Protein AF-A0A7Y6PIV8-F1 (afdb_monomer_lite)

Structure (mmCIF, N/CA/C/O backbone):
data_AF-A0A7Y6PIV8-F1
#
_entry.id   AF-A0A7Y6PIV8-F1
#
loop_
_atom_site.group_PDB
_atom_site.id
_atom_site.type_symbol
_atom_site.label_atom_id
_atom_site.label_alt_id
_atom_site.label_comp_id
_atom_site.label_asym_id
_atom_site.label_entity_id
_atom_site.label_seq_id
_atom_site.pdbx_PDB_ins_code
_atom_site.Cartn_x
_atom_site.Cartn_y
_atom_site.Cartn_z
_atom_site.occupancy
_atom_site.B_iso_or_equiv
_atom_site.auth_seq_id
_atom_site.auth_comp_id
_atom_site.auth_asym_id
_atom_site.auth_atom_id
_atom_site.pdbx_PDB_model_num
ATOM 1 N N . ASN A 1 1 ? 2.074 -17.917 7.124 1.00 54.44 1 ASN A N 1
ATOM 2 C CA . ASN A 1 1 ? 0.955 -17.341 6.349 1.00 54.44 1 ASN A CA 1
ATOM 3 C C . ASN A 1 1 ? -0.293 -18.160 6.636 1.00 54.44 1 ASN A C 1
ATOM 5 O O . ASN A 1 1 ? -0.332 -19.302 6.206 1.00 54.44 1 ASN A O 1
ATOM 9 N N . ASN A 1 2 ? -1.249 -17.653 7.423 1.00 76.12 2 ASN A N 1
ATOM 10 C CA . ASN A 1 2 ? -2.481 -18.385 7.752 1.00 76.12 2 ASN A CA 1
ATOM 11 C C . ASN A 1 2 ? -3.694 -17.626 7.196 1.00 76.12 2 ASN A C 1
ATOM 13 O O . ASN A 1 2 ? -4.204 -16.705 7.829 1.00 76.12 2 ASN A O 1
ATOM 17 N N . GLU A 1 3 ? -4.128 -17.993 5.991 1.00 75.00 3 GLU A N 1
ATOM 18 C CA . GLU A 1 3 ? -5.210 -17.320 5.257 1.00 75.00 3 GLU A CA 1
ATOM 19 C C . GLU A 1 3 ? -6.526 -17.260 6.051 1.00 75.00 3 GLU A C 1
ATOM 21 O O . GLU A 1 3 ? -7.243 -16.263 5.986 1.00 75.00 3 GLU A O 1
ATOM 26 N N . ARG A 1 4 ? -6.825 -18.287 6.861 1.00 78.25 4 ARG A N 1
ATOM 27 C CA . ARG A 1 4 ? -8.034 -18.316 7.702 1.00 78.25 4 ARG A CA 1
ATOM 28 C C . ARG A 1 4 ? -8.061 -17.183 8.724 1.00 78.25 4 ARG A C 1
ATOM 30 O O . ARG A 1 4 ? -9.108 -16.578 8.930 1.00 78.25 4 ARG A O 1
ATOM 37 N N . GLU A 1 5 ? -6.917 -16.886 9.331 1.00 80.06 5 GLU A N 1
ATOM 38 C CA . GLU A 1 5 ? -6.817 -15.824 10.332 1.00 80.06 5 GLU A CA 1
ATOM 39 C C . GLU A 1 5 ? -6.951 -14.444 9.684 1.00 80.06 5 GLU A C 1
ATOM 41 O O . GLU A 1 5 ? -7.682 -13.594 10.183 1.00 80.06 5 GLU A O 1
ATOM 46 N N . VAL A 1 6 ? -6.339 -14.249 8.511 1.00 76.19 6 VAL A N 1
ATOM 47 C CA . VAL A 1 6 ? -6.480 -13.009 7.730 1.00 76.19 6 VAL A CA 1
ATOM 48 C C . VAL A 1 6 ? -7.941 -12.764 7.355 1.00 76.19 6 VAL A C 1
ATOM 50 O O . VAL A 1 6 ? -8.452 -11.666 7.561 1.00 76.19 6 VAL A O 1
ATOM 53 N N . ARG A 1 7 ? -8.645 -13.791 6.864 1.00 78.81 7 ARG A N 1
ATOM 54 C CA . ARG A 1 7 ? -10.066 -13.676 6.504 1.00 78.81 7 ARG A CA 1
ATOM 55 C C . ARG A 1 7 ? -10.946 -13.379 7.714 1.00 78.81 7 ARG A C 1
ATOM 57 O O . ARG A 1 7 ? -11.866 -12.578 7.595 1.00 78.81 7 ARG A O 1
ATOM 64 N N . ARG A 1 8 ? -10.640 -13.953 8.883 1.00 80.56 8 ARG A N 1
ATOM 65 C CA . ARG A 1 8 ? -11.348 -13.653 10.136 1.00 80.56 8 ARG A CA 1
ATOM 66 C C . ARG A 1 8 ? -11.129 -12.207 10.585 1.00 80.56 8 ARG A C 1
ATOM 68 O O . ARG A 1 8 ? -12.096 -11.522 10.901 1.00 80.56 8 ARG A O 1
ATOM 75 N N . LEU A 1 9 ? -9.878 -11.744 10.610 1.00 79.25 9 LEU A N 1
ATOM 76 C CA . LEU A 1 9 ? -9.522 -10.395 11.066 1.00 79.25 9 LEU A CA 1
ATOM 77 C C . LEU A 1 9 ? -10.092 -9.301 10.159 1.00 79.25 9 LEU A C 1
ATOM 79 O O . LEU A 1 9 ? -10.519 -8.259 10.652 1.00 79.25 9 LEU A O 1
ATOM 83 N N . LEU A 1 10 ? -10.116 -9.555 8.850 1.00 80.19 10 LEU A N 1
ATOM 84 C CA . LEU A 1 10 ? -10.611 -8.624 7.836 1.00 80.19 10 LEU A CA 1
ATOM 85 C C . LEU A 1 10 ? -12.093 -8.825 7.489 1.00 80.19 10 LEU A C 1
ATOM 87 O O . LEU A 1 10 ? -12.607 -8.109 6.634 1.00 80.19 10 LEU A O 1
ATOM 91 N N . GLN A 1 11 ? -12.767 -9.782 8.138 1.00 81.81 11 GLN A N 1
ATOM 92 C CA . GLN A 1 11 ? -14.177 -10.120 7.901 1.00 81.81 11 GLN A CA 1
ATOM 93 C C . GLN A 1 11 ? -14.470 -10.373 6.410 1.00 81.81 11 GLN A C 1
ATOM 95 O O . GLN A 1 11 ? -15.399 -9.812 5.835 1.00 81.81 11 GLN A O 1
ATOM 100 N N . LEU A 1 12 ? -13.626 -11.183 5.763 1.00 79.56 12 LEU A N 1
ATOM 101 C CA . LEU A 1 12 ? -13.713 -11.463 4.329 1.00 79.56 12 LEU A CA 1
ATOM 102 C C . LEU A 1 12 ? -14.461 -12.767 4.048 1.00 79.56 12 LEU A C 1
ATOM 104 O O . LEU A 1 12 ? -13.967 -13.858 4.351 1.00 79.56 12 LEU A O 1
ATOM 108 N N . ASP A 1 13 ? -15.582 -12.660 3.338 1.00 82.19 13 ASP A N 1
ATOM 109 C CA . ASP A 1 13 ? -16.367 -13.819 2.890 1.00 82.19 13 ASP A CA 1
ATOM 110 C C . ASP A 1 13 ? -15.710 -14.559 1.712 1.00 82.19 13 ASP A C 1
ATOM 112 O O . ASP A 1 13 ? -15.941 -15.748 1.495 1.00 82.19 13 ASP A O 1
ATOM 116 N N . LYS A 1 14 ? -14.803 -13.894 0.986 1.00 80.69 14 LYS A N 1
ATOM 117 C CA . LYS A 1 14 ? -14.070 -14.417 -0.181 1.00 80.69 14 LYS A CA 1
ATOM 118 C C . LYS A 1 14 ? -12.544 -14.414 0.041 1.00 80.69 14 LYS A C 1
ATOM 120 O O . LYS A 1 14 ? -12.080 -13.814 1.014 1.00 80.69 14 LYS A O 1
ATOM 125 N N . PRO A 1 15 ? -11.747 -15.126 -0.780 1.00 78.94 15 PRO A N 1
ATOM 126 C CA . PRO A 1 15 ? -10.291 -15.126 -0.644 1.00 78.94 15 PRO A CA 1
ATOM 127 C C . PRO A 1 15 ? -9.706 -13.716 -0.765 1.00 78.94 15 PRO A C 1
ATOM 129 O O . PRO A 1 15 ? -10.172 -12.914 -1.574 1.00 78.94 15 PRO A O 1
ATOM 132 N N . PHE A 1 16 ? -8.660 -13.421 0.008 1.00 73.31 16 PHE A N 1
ATOM 133 C CA . PHE A 1 16 ? -8.076 -12.076 0.088 1.00 73.31 16 PHE A CA 1
ATOM 134 C C . PHE A 1 16 ? -7.606 -11.534 -1.272 1.00 73.31 16 PHE A C 1
ATOM 136 O O . PHE A 1 16 ? -7.794 -10.365 -1.566 1.00 73.31 16 PHE A O 1
ATOM 143 N N . TYR A 1 17 ? -7.074 -12.388 -2.147 1.00 73.38 17 TYR A N 1
ATOM 144 C CA . TYR A 1 17 ? -6.621 -11.993 -3.488 1.00 73.38 17 TYR A CA 1
ATOM 145 C C . TYR A 1 17 ? -7.763 -11.632 -4.462 1.00 73.38 17 TYR A C 1
ATOM 147 O O . TYR A 1 17 ? -7.499 -11.322 -5.616 1.00 73.38 17 TYR A O 1
ATOM 155 N N . THR A 1 18 ? -9.026 -11.704 -4.026 1.00 76.44 18 THR A N 1
ATOM 156 C CA . THR A 1 18 ? -10.214 -11.355 -4.829 1.00 76.44 18 THR A CA 1
ATOM 157 C C . THR A 1 18 ? -10.961 -10.135 -4.290 1.00 76.44 18 THR A C 1
ATOM 159 O O . THR A 1 18 ? -12.064 -9.834 -4.758 1.00 76.44 18 THR A O 1
ATOM 162 N N . VAL A 1 19 ? -10.438 -9.486 -3.244 1.00 79.06 19 VAL A N 1
ATOM 163 C CA . VAL A 1 19 ? -11.075 -8.327 -2.610 1.00 79.06 19 VAL A CA 1
ATOM 164 C C . VAL A 1 19 ? -10.442 -7.036 -3.116 1.00 79.06 19 VAL A C 1
ATOM 166 O O . VAL A 1 19 ? -9.232 -6.872 -3.048 1.00 79.06 19 VAL A O 1
ATOM 169 N N . ASP A 1 20 ? -11.272 -6.098 -3.564 1.00 79.75 20 ASP A N 1
ATOM 170 C CA . ASP A 1 20 ? -10.800 -4.767 -3.981 1.00 79.75 20 ASP A CA 1
ATOM 171 C C . ASP A 1 20 ? -10.661 -3.818 -2.780 1.00 79.75 20 ASP A C 1
ATOM 173 O O . ASP A 1 20 ? -10.058 -2.755 -2.864 1.00 79.75 20 ASP A O 1
ATOM 177 N N . LYS A 1 21 ? -11.271 -4.175 -1.641 1.00 82.88 21 LYS A N 1
ATOM 178 C CA . LYS A 1 21 ? -11.290 -3.365 -0.419 1.00 82.88 21 LYS A CA 1
ATOM 179 C C . LYS A 1 21 ? -11.154 -4.244 0.813 1.00 82.88 21 LYS A C 1
ATOM 181 O O . LYS A 1 21 ? -11.776 -5.303 0.908 1.00 82.88 21 LYS A O 1
ATOM 186 N N . ILE A 1 22 ? -10.395 -3.755 1.786 1.00 85.00 22 ILE A N 1
ATOM 187 C CA . ILE A 1 22 ? -10.257 -4.359 3.112 1.00 85.00 22 ILE A CA 1
ATOM 188 C C . ILE A 1 22 ? -10.767 -3.386 4.169 1.00 85.00 22 ILE A C 1
ATOM 190 O O . ILE A 1 22 ? -10.589 -2.176 4.049 1.00 85.00 22 ILE A O 1
ATOM 194 N N . ARG A 1 23 ? -11.404 -3.909 5.217 1.00 84.12 23 ARG A N 1
ATOM 195 C CA . ARG A 1 23 ? -11.798 -3.119 6.386 1.00 84.12 23 ARG A CA 1
ATOM 196 C C . ARG A 1 23 ? -10.926 -3.516 7.561 1.00 84.12 23 ARG A C 1
ATOM 198 O O . ARG A 1 23 ? -10.926 -4.673 7.973 1.00 84.12 23 ARG A O 1
ATOM 205 N N . LEU A 1 24 ? -10.188 -2.549 8.093 1.00 81.94 24 LEU A N 1
ATOM 206 C CA . LEU A 1 24 ? -9.370 -2.740 9.281 1.00 81.94 24 LEU A CA 1
ATOM 207 C C . LEU A 1 24 ? -10.176 -2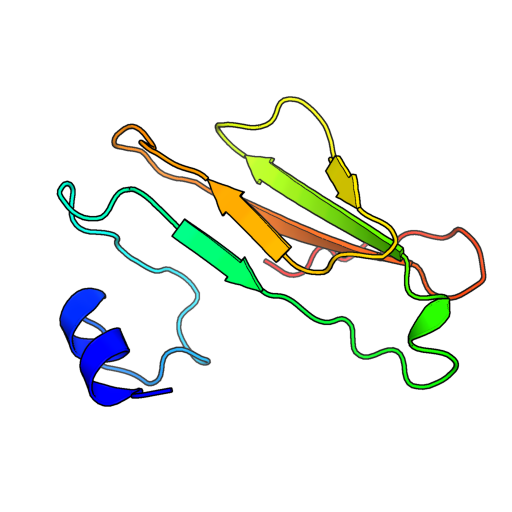.335 10.524 1.00 81.94 24 LEU A C 1
ATOM 209 O O . LEU A 1 24 ? -10.701 -1.221 10.572 1.00 81.94 24 LEU A O 1
ATOM 213 N N . PRO A 1 25 ? -10.302 -3.211 11.538 1.00 81.50 25 PRO A N 1
ATOM 214 C CA . PRO A 1 25 ? -10.872 -2.829 12.823 1.00 81.50 25 PRO A CA 1
ATOM 215 C C . PRO A 1 25 ? -10.077 -1.684 13.458 1.00 81.50 25 PRO A C 1
ATOM 217 O O . PRO A 1 25 ? -8.854 -1.660 13.364 1.00 81.50 25 PRO A O 1
ATOM 220 N N . TYR A 1 26 ? -10.744 -0.799 14.205 1.00 76.56 26 TYR A N 1
ATOM 221 C CA . TYR A 1 26 ? -10.095 0.345 14.870 1.00 76.56 26 TYR A CA 1
ATOM 222 C C . TYR A 1 26 ? -8.890 -0.045 15.747 1.00 76.56 26 TYR A C 1
ATOM 224 O O . TYR A 1 26 ? -7.890 0.662 15.794 1.00 76.56 26 TYR A O 1
ATOM 232 N N . LYS A 1 27 ? -8.962 -1.201 16.420 1.00 80.88 27 LYS A N 1
ATOM 233 C CA . LYS A 1 27 ? -7.873 -1.725 17.264 1.00 80.88 27 LYS A CA 1
ATOM 234 C C . LYS A 1 27 ? -6.655 -2.215 16.464 1.00 80.88 27 LYS A C 1
ATOM 236 O O . LYS A 1 27 ? -5.602 -2.438 17.050 1.00 80.88 27 LYS A O 1
ATOM 241 N N . ASN A 1 28 ? -6.798 -2.378 15.149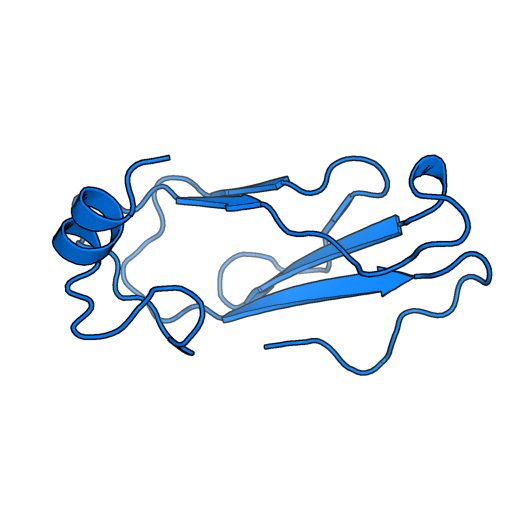 1.00 79.06 28 ASN A N 1
ATOM 242 C CA . ASN A 1 28 ? -5.805 -2.934 14.236 1.00 79.06 28 ASN A CA 1
ATOM 243 C C . ASN A 1 28 ? -5.484 -1.907 13.135 1.00 79.06 28 ASN A C 1
ATOM 245 O O . ASN A 1 28 ? -5.647 -2.179 11.949 1.00 79.06 28 ASN A O 1
ATOM 249 N N . ASN A 1 29 ? -5.043 -0.713 13.536 1.00 84.25 29 ASN A N 1
ATOM 250 C CA . ASN A 1 29 ? -4.757 0.417 12.644 1.00 84.25 29 ASN A CA 1
ATOM 251 C C . ASN A 1 29 ? -3.272 0.554 12.252 1.00 84.25 29 ASN A C 1
ATOM 253 O O . ASN A 1 29 ? -2.843 1.600 11.765 1.00 84.25 29 ASN A O 1
ATOM 257 N N . SER A 1 30 ? -2.483 -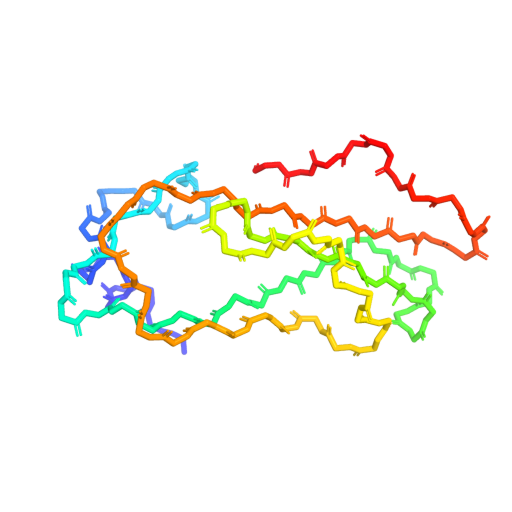0.495 12.483 1.00 89.00 30 SER A N 1
ATOM 258 C CA . SER A 1 30 ? -1.128 -0.628 11.949 1.00 89.00 30 SER A CA 1
ATOM 259 C C . SER A 1 30 ? -1.114 -1.701 10.866 1.00 89.00 30 SER A C 1
ATOM 261 O O . SER A 1 30 ? -1.605 -2.810 11.079 1.00 89.00 30 SER A O 1
ATOM 263 N N . LEU A 1 31 ? -0.562 -1.362 9.706 1.00 87.81 31 LEU A N 1
ATOM 264 C CA . LEU A 1 31 ? -0.604 -2.160 8.487 1.00 87.81 31 LEU A CA 1
ATOM 265 C C . LEU A 1 31 ? 0.772 -2.166 7.825 1.00 87.81 31 LEU A C 1
ATOM 267 O O . LEU A 1 31 ? 1.379 -1.119 7.614 1.00 87.81 31 LEU A O 1
ATOM 271 N N . THR A 1 32 ? 1.213 -3.352 7.414 1.00 90.25 32 THR A N 1
ATOM 272 C CA . THR A 1 32 ? 2.341 -3.516 6.499 1.00 90.25 32 THR A CA 1
ATOM 273 C C . THR A 1 32 ? 1.857 -4.161 5.209 1.00 90.25 32 THR A C 1
ATOM 275 O O . THR A 1 32 ? 1.340 -5.279 5.227 1.00 90.25 32 THR A O 1
ATOM 278 N N . ILE A 1 33 ? 2.067 -3.473 4.090 1.00 88.19 33 ILE A N 1
ATOM 279 C CA . ILE A 1 33 ? 1.767 -3.949 2.743 1.00 88.19 33 ILE A CA 1
ATOM 280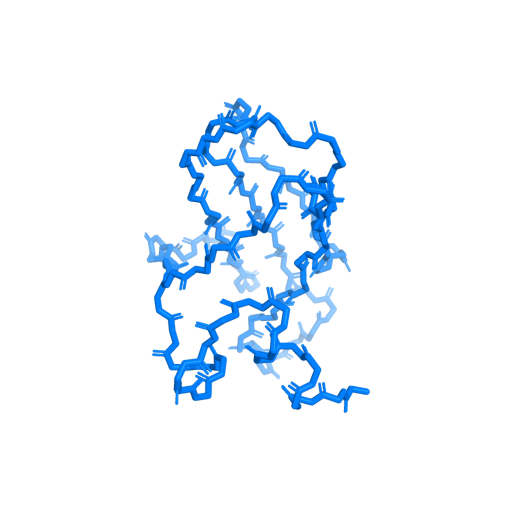 C C . ILE A 1 33 ? 3.080 -4.383 2.100 1.00 88.19 33 ILE A C 1
ATOM 282 O O . ILE A 1 33 ? 4.028 -3.605 2.022 1.00 88.19 33 ILE A O 1
ATOM 286 N N . ARG A 1 34 ? 3.131 -5.630 1.631 1.00 87.69 34 ARG A N 1
ATOM 287 C CA . ARG A 1 34 ? 4.200 -6.132 0.764 1.00 87.69 34 ARG A CA 1
ATOM 288 C C . ARG A 1 34 ? 3.644 -6.322 -0.635 1.00 87.69 34 ARG A C 1
ATOM 290 O O . ARG A 1 34 ? 2.624 -6.984 -0.794 1.00 87.69 34 ARG A O 1
ATOM 297 N N . PHE A 1 35 ? 4.322 -5.764 -1.624 1.00 82.44 35 PHE A N 1
ATOM 298 C CA . PHE A 1 35 ? 3.918 -5.806 -3.028 1.00 82.44 35 PHE A CA 1
ATOM 299 C C . PHE A 1 35 ? 5.051 -6.369 -3.888 1.00 82.44 35 PHE A C 1
ATOM 301 O O . PHE A 1 35 ? 6.187 -6.482 -3.446 1.00 82.44 35 PHE A O 1
ATOM 308 N N . ALA A 1 36 ? 4.762 -6.777 -5.115 1.00 76.38 36 ALA A N 1
ATOM 309 C CA . ALA A 1 36 ? 5.777 -7.210 -6.069 1.00 76.38 36 ALA A CA 1
ATOM 310 C C . ALA A 1 36 ? 5.311 -6.839 -7.474 1.00 76.38 36 ALA A C 1
ATOM 312 O O . ALA A 1 36 ? 4.120 -6.911 -7.768 1.00 76.38 36 ALA A O 1
ATOM 313 N N . THR A 1 37 ? 6.243 -6.435 -8.334 1.00 68.06 37 THR A N 1
ATOM 314 C CA . THR A 1 37 ? 5.951 -6.213 -9.753 1.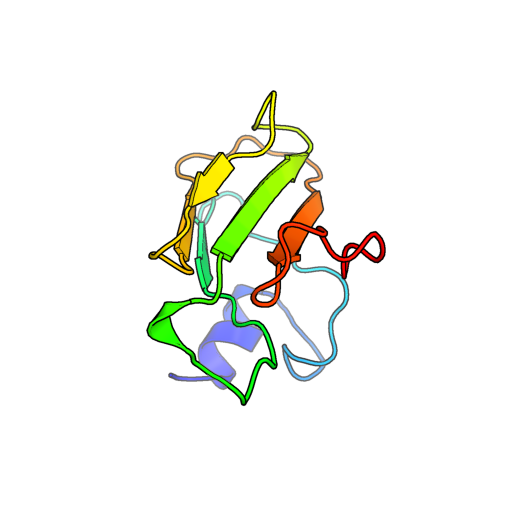00 68.06 37 THR A CA 1
ATOM 315 C C . THR A 1 37 ? 6.336 -7.469 -10.522 1.00 68.06 37 THR A C 1
ATOM 317 O O . THR A 1 37 ? 7.340 -8.115 -10.217 1.00 68.06 37 THR A O 1
ATOM 320 N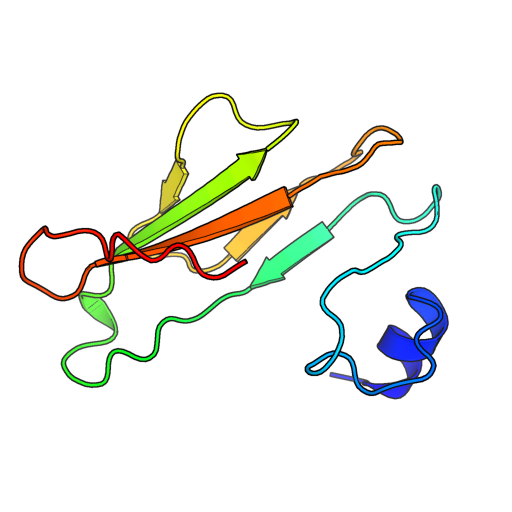 N . LEU A 1 38 ? 5.521 -7.843 -11.508 1.00 62.41 38 LEU A N 1
ATOM 321 C CA . LEU A 1 38 ? 5.807 -8.948 -12.423 1.00 62.41 38 LEU A CA 1
ATOM 322 C C . LEU A 1 38 ? 6.856 -8.487 -13.446 1.00 62.41 38 LEU A C 1
ATOM 324 O O . LEU A 1 38 ? 6.528 -8.204 -14.591 1.00 62.41 38 LEU A O 1
ATOM 328 N N . SER A 1 39 ? 8.110 -8.347 -13.027 1.00 57.41 39 SER A N 1
ATOM 329 C CA . SER A 1 39 ? 9.224 -8.040 -13.927 1.00 57.41 39 SER A CA 1
ATOM 330 C C . SER A 1 39 ? 10.240 -9.172 -13.833 1.00 57.41 39 SER A C 1
ATOM 332 O O . SER A 1 39 ? 10.902 -9.355 -12.811 1.00 57.41 39 SER A O 1
ATOM 334 N N . TYR A 1 40 ? 10.266 -9.981 -14.894 1.00 52.22 40 TYR A N 1
ATOM 335 C CA . TYR A 1 40 ? 11.052 -11.211 -15.009 1.00 52.22 40 TYR A CA 1
ATOM 336 C C . TYR A 1 40 ? 12.497 -10.973 -15.467 1.00 52.22 40 TYR A C 1
ATOM 338 O O . TYR A 1 40 ? 13.304 -11.893 -15.376 1.00 52.22 40 TYR A O 1
ATOM 346 N N . GLU A 1 41 ? 12.830 -9.779 -15.967 1.00 54.72 41 GLU A N 1
ATOM 347 C CA . GLU A 1 41 ? 14.126 -9.542 -16.616 1.00 54.72 41 GLU A CA 1
ATOM 348 C C . GLU A 1 41 ? 15.269 -9.306 -15.625 1.00 54.72 41 GLU A C 1
ATOM 350 O O . GLU A 1 41 ? 16.361 -9.827 -15.832 1.00 54.72 41 GLU A O 1
ATOM 355 N N . ASP A 1 42 ? 15.032 -8.568 -14.535 1.00 62.38 42 ASP A N 1
ATOM 356 C CA . ASP A 1 42 ? 16.010 -8.410 -13.454 1.00 62.38 42 ASP A CA 1
ATOM 357 C C . ASP A 1 42 ? 15.337 -7.906 -12.158 1.00 62.38 42 ASP A C 1
ATOM 359 O O . ASP A 1 42 ? 15.080 -6.704 -12.009 1.00 62.38 42 ASP A O 1
ATOM 363 N N . PRO A 1 43 ? 15.063 -8.792 -11.181 1.00 62.84 43 PRO A N 1
ATOM 364 C CA . PRO A 1 43 ? 14.460 -8.418 -9.904 1.00 62.84 43 PRO A CA 1
ATOM 365 C C . PRO A 1 43 ? 15.238 -7.348 -9.126 1.00 62.84 43 PRO A C 1
ATOM 367 O O . PRO A 1 43 ? 14.628 -6.605 -8.357 1.00 62.84 43 PRO A O 1
ATOM 370 N N . LEU A 1 44 ? 16.561 -7.249 -9.324 1.00 62.56 44 LEU A N 1
ATOM 371 C CA . LEU A 1 44 ? 17.430 -6.280 -8.644 1.00 62.56 44 LEU A CA 1
ATOM 372 C C . LEU A 1 44 ? 17.341 -4.876 -9.251 1.00 62.56 44 LEU A C 1
ATOM 374 O O . LEU A 1 44 ? 17.799 -3.911 -8.639 1.00 62.56 44 LEU A O 1
ATOM 378 N N . ARG A 1 45 ? 16.750 -4.745 -10.442 1.00 65.00 45 ARG A N 1
ATOM 379 C CA . ARG A 1 45 ? 16.560 -3.464 -11.136 1.00 65.00 45 ARG A CA 1
ATOM 380 C C . ARG A 1 45 ? 15.134 -2.935 -11.064 1.00 65.00 45 ARG A C 1
ATOM 382 O O . ARG A 1 45 ? 14.890 -1.807 -11.494 1.00 65.00 45 ARG A O 1
ATOM 389 N N . ASN A 1 46 ? 14.211 -3.703 -10.491 1.00 68.81 46 ASN A N 1
ATOM 390 C CA . ASN A 1 46 ? 12.839 -3.261 -10.279 1.00 68.81 46 ASN A CA 1
ATOM 391 C C . ASN A 1 46 ? 12.826 -2.095 -9.300 1.00 68.81 46 ASN A C 1
ATOM 393 O O . ASN A 1 46 ? 13.148 -2.273 -8.131 1.00 68.81 46 ASN A O 1
ATOM 397 N N . ARG A 1 47 ? 12.418 -0.911 -9.760 1.00 75.69 47 ARG A N 1
ATOM 398 C CA . ARG A 1 47 ? 12.181 0.224 -8.867 1.00 75.69 47 ARG A CA 1
ATOM 399 C C . ARG A 1 47 ? 10.713 0.279 -8.511 1.00 75.69 47 ARG A C 1
ATOM 401 O O . ARG A 1 47 ? 9.860 0.181 -9.392 1.00 75.69 47 ARG A O 1
ATOM 408 N N . TYR A 1 48 ? 10.435 0.500 -7.234 1.00 81.56 48 TYR A N 1
ATOM 409 C CA . TYR A 1 48 ? 9.084 0.702 -6.744 1.00 81.56 48 TYR A CA 1
ATOM 410 C C . TYR A 1 48 ? 8.888 2.138 -6.288 1.00 81.56 48 TYR A C 1
ATOM 412 O O . TYR A 1 48 ? 9.782 2.764 -5.714 1.00 81.56 48 TYR A O 1
ATOM 420 N N . ALA A 1 49 ? 7.681 2.638 -6.504 1.00 86.50 49 ALA A N 1
ATOM 421 C CA . ALA A 1 49 ? 7.160 3.750 -5.742 1.00 86.50 49 ALA A CA 1
ATOM 422 C C . ALA A 1 49 ? 5.745 3.429 -5.285 1.00 86.50 49 ALA A C 1
ATOM 424 O O . ALA A 1 49 ? 5.002 2.729 -5.977 1.00 86.50 49 ALA A O 1
ATOM 425 N N . TYR A 1 50 ? 5.383 3.950 -4.124 1.00 89.69 50 TYR A N 1
ATOM 426 C CA . TYR A 1 50 ? 4.045 3.801 -3.576 1.00 89.69 50 TYR A CA 1
ATOM 427 C C . TYR A 1 50 ? 3.561 5.107 -2.954 1.00 89.69 50 TYR A C 1
ATOM 429 O O . TYR A 1 50 ? 4.357 6.001 -2.660 1.00 89.69 50 TYR A O 1
ATOM 437 N N . ILE A 1 51 ? 2.251 5.207 -2.773 1.00 92.81 51 ILE A N 1
ATOM 438 C CA . ILE A 1 51 ? 1.604 6.288 -2.038 1.00 92.81 51 ILE A CA 1
ATOM 439 C C . ILE A 1 51 ? 0.363 5.737 -1.328 1.00 92.81 51 ILE A C 1
ATOM 441 O O . ILE A 1 51 ? -0.347 4.889 -1.871 1.00 92.81 51 ILE A O 1
ATOM 445 N N . LEU A 1 52 ? 0.101 6.206 -0.112 1.00 94.06 52 LEU A N 1
ATOM 446 C CA . LEU A 1 52 ? -1.174 6.015 0.568 1.00 94.06 52 LEU A CA 1
ATOM 447 C C . LEU A 1 52 ? -1.935 7.340 0.559 1.00 94.06 52 LEU A C 1
ATOM 449 O O . LEU A 1 52 ? -1.676 8.229 1.376 1.00 94.06 52 LEU A O 1
ATOM 453 N N . ASN A 1 53 ? -2.880 7.470 -0.371 1.00 94.81 53 ASN A N 1
ATOM 454 C CA . ASN A 1 53 ? -3.746 8.640 -0.461 1.00 94.81 53 ASN A CA 1
ATOM 455 C C . ASN A 1 53 ? -4.501 8.816 0.864 1.00 94.81 53 ASN A C 1
ATOM 457 O O . ASN A 1 53 ? -5.117 7.876 1.366 1.00 94.81 53 ASN A O 1
ATOM 461 N N . GLY A 1 54 ? -4.425 10.023 1.431 1.00 92.00 54 GLY A N 1
ATOM 462 C CA . GLY A 1 54 ? -4.940 10.344 2.767 1.00 92.00 54 GLY A CA 1
ATOM 463 C C . GLY A 1 54 ? -3.881 10.336 3.880 1.00 92.00 54 GLY A C 1
ATOM 464 O O . GLY A 1 54 ? -4.191 10.741 4.999 1.00 92.00 54 GLY A O 1
ATOM 465 N N . VAL A 1 55 ? -2.641 9.924 3.589 1.00 93.94 55 VAL A N 1
ATOM 466 C CA . VAL A 1 55 ? -1.506 9.949 4.534 1.00 93.94 55 VAL A CA 1
ATOM 467 C C . VAL A 1 55 ? -0.283 10.605 3.906 1.00 93.94 55 VAL A C 1
ATOM 469 O O . VAL A 1 55 ? 0.248 11.579 4.441 1.00 93.94 55 VAL A O 1
ATOM 472 N N . ASP A 1 56 ? 0.149 10.085 2.762 1.00 94.25 56 ASP A N 1
ATOM 473 C CA . ASP A 1 56 ? 1.352 10.542 2.083 1.00 94.25 56 ASP A CA 1
ATOM 474 C C . ASP A 1 56 ? 1.049 11.766 1.211 1.00 94.25 56 ASP A C 1
ATOM 476 O O . ASP A 1 56 ? -0.004 11.864 0.580 1.00 94.25 56 ASP A O 1
ATOM 480 N N . LYS A 1 57 ? 1.987 12.718 1.169 1.00 94.00 57 LYS A N 1
ATOM 481 C CA . LYS A 1 57 ? 1.868 13.933 0.341 1.00 94.00 57 LYS A CA 1
ATOM 482 C C . LYS A 1 57 ? 2.443 13.760 -1.062 1.00 94.00 57 LYS A C 1
ATOM 484 O O . LYS A 1 57 ? 2.084 14.505 -1.968 1.00 94.00 57 LYS A O 1
ATOM 489 N N . GLU A 1 58 ? 3.358 12.814 -1.224 1.00 93.25 58 GLU A N 1
ATOM 490 C CA . GLU A 1 58 ? 4.093 12.557 -2.457 1.00 93.25 58 GLU A CA 1
ATOM 491 C C . GLU A 1 58 ? 4.436 11.069 -2.576 1.00 93.25 58 GLU A C 1
ATOM 493 O O . GLU A 1 58 ? 4.370 10.322 -1.599 1.00 93.25 58 GLU A O 1
ATOM 498 N N . TRP A 1 59 ? 4.799 10.635 -3.785 1.00 91.62 59 TRP A N 1
ATOM 499 C CA . TRP A 1 59 ? 5.224 9.260 -4.034 1.00 91.62 59 TRP A CA 1
ATOM 500 C C . TRP A 1 59 ? 6.511 8.937 -3.274 1.00 91.62 59 TRP A C 1
ATOM 502 O O . TRP A 1 59 ? 7.548 9.567 -3.489 1.00 91.62 59 TRP A O 1
ATOM 512 N N . ILE A 1 60 ? 6.472 7.885 -2.463 1.00 90.50 60 ILE A N 1
ATOM 513 C CA . ILE A 1 60 ? 7.647 7.356 -1.781 1.00 90.50 60 ILE A CA 1
ATOM 514 C C . ILE A 1 60 ? 8.386 6.447 -2.760 1.00 90.50 60 ILE A C 1
ATOM 516 O O . ILE A 1 60 ? 7.907 5.370 -3.114 1.00 90.50 60 ILE A O 1
ATOM 520 N N . ASN A 1 61 ? 9.562 6.883 -3.209 1.00 84.69 61 ASN A N 1
ATOM 521 C CA . ASN A 1 61 ? 10.421 6.096 -4.090 1.00 84.69 61 ASN A CA 1
ATOM 522 C C . ASN A 1 61 ? 11.246 5.119 -3.248 1.00 84.69 61 ASN A C 1
ATOM 524 O O . ASN A 1 61 ? 12.198 5.517 -2.579 1.00 84.69 61 ASN A O 1
ATOM 528 N N . ASN A 1 62 ? 10.885 3.839 -3.291 1.00 71.25 62 ASN A N 1
ATOM 529 C CA . ASN A 1 62 ? 11.546 2.782 -2.541 1.00 71.25 62 ASN A CA 1
ATOM 530 C C . ASN A 1 62 ? 12.093 1.732 -3.513 1.00 71.25 62 ASN A C 1
ATOM 532 O O . ASN A 1 62 ? 11.495 0.687 -3.757 1.00 71.25 62 ASN A O 1
ATOM 536 N N . SER A 1 63 ? 13.218 2.059 -4.149 1.00 63.03 63 SER A N 1
ATOM 537 C CA . SER A 1 63 ? 13.740 1.314 -5.298 1.00 63.03 63 SER A CA 1
ATOM 538 C C . SER A 1 63 ? 14.162 -0.122 -4.992 1.00 63.03 63 SER A C 1
ATOM 540 O O . SER A 1 63 ? 14.240 -0.904 -5.924 1.00 63.03 63 SER A O 1
ATOM 542 N N . SER A 1 64 ? 14.430 -0.484 -3.736 1.00 66.94 64 SER A N 1
ATOM 543 C CA . SER A 1 64 ? 14.911 -1.825 -3.367 1.00 66.94 64 SER A CA 1
ATOM 544 C C . SER A 1 64 ? 14.060 -2.535 -2.317 1.00 66.94 64 SER A C 1
ATOM 546 O O . SER A 1 64 ? 14.226 -3.738 -2.120 1.00 66.94 64 SER A O 1
ATOM 548 N N . ASN A 1 65 ? 13.144 -1.829 -1.647 1.00 75.31 65 ASN A N 1
ATOM 549 C CA . ASN A 1 65 ? 12.271 -2.418 -0.641 1.00 75.31 65 ASN A CA 1
ATOM 550 C C . ASN A 1 65 ? 10.808 -2.333 -1.090 1.00 75.31 65 ASN A C 1
ATOM 552 O O . ASN A 1 65 ? 10.250 -1.271 -1.347 1.00 75.31 65 ASN A O 1
ATOM 556 N N . ASN A 1 66 ? 10.186 -3.502 -1.165 1.00 83.94 66 ASN A N 1
ATOM 557 C CA . ASN A 1 66 ? 8.831 -3.714 -1.645 1.00 83.94 66 ASN A CA 1
ATOM 558 C C . ASN A 1 66 ? 7.793 -3.738 -0.507 1.00 83.94 66 ASN A C 1
ATOM 560 O O . ASN A 1 66 ? 6.762 -4.411 -0.593 1.00 83.94 66 ASN A O 1
ATOM 564 N N . THR A 1 67 ? 8.113 -3.053 0.591 1.00 88.69 67 THR A N 1
ATOM 565 C CA . THR A 1 67 ? 7.319 -3.011 1.815 1.00 88.69 67 THR A CA 1
ATOM 566 C C . THR A 1 67 ? 6.970 -1.568 2.163 1.00 88.69 67 THR A C 1
ATOM 568 O O . THR A 1 67 ? 7.861 -0.729 2.282 1.00 88.69 67 THR A O 1
ATOM 571 N N . ALA A 1 68 ? 5.686 -1.306 2.396 1.00 90.62 68 ALA A N 1
ATOM 572 C CA . ALA A 1 68 ? 5.177 -0.070 2.980 1.00 90.62 68 ALA A CA 1
ATOM 573 C C . ALA A 1 68 ? 4.582 -0.373 4.360 1.00 90.62 68 ALA A C 1
ATOM 575 O O . ALA A 1 68 ? 3.802 -1.315 4.503 1.00 90.62 68 ALA A O 1
ATOM 576 N N . SER A 1 69 ? 4.946 0.409 5.374 1.00 92.62 69 SER A N 1
ATOM 577 C CA . SER A 1 69 ? 4.469 0.225 6.747 1.00 92.62 69 SER A CA 1
ATOM 578 C C . SER A 1 69 ? 3.876 1.521 7.275 1.00 92.62 69 SER A C 1
ATOM 580 O O . SER A 1 69 ? 4.558 2.541 7.300 1.00 92.62 69 SER A O 1
ATOM 582 N N . TYR A 1 70 ? 2.636 1.447 7.746 1.00 92.31 70 TYR A N 1
ATOM 583 C CA . TYR A 1 70 ? 1.908 2.547 8.364 1.00 92.31 70 TYR A CA 1
ATOM 584 C C . TYR A 1 70 ? 1.462 2.126 9.760 1.00 92.31 70 TYR A C 1
ATOM 586 O O . TYR A 1 70 ? 0.993 1.004 9.963 1.00 92.31 70 TYR A O 1
ATOM 594 N N . THR A 1 71 ? 1.606 3.018 10.732 1.00 92.25 71 THR A N 1
ATOM 595 C CA . THR A 1 71 ? 1.212 2.778 12.122 1.00 92.25 71 THR A CA 1
ATOM 596 C C . THR A 1 71 ? 0.230 3.842 12.578 1.00 92.25 71 THR A C 1
ATOM 598 O O . THR A 1 71 ? 0.265 4.976 12.107 1.00 92.25 71 THR A O 1
ATOM 601 N N . ASN A 1 72 ? -0.650 3.465 13.505 1.00 90.06 72 ASN A N 1
ATOM 602 C CA . ASN A 1 72 ? -1.633 4.358 14.116 1.00 90.06 72 ASN A CA 1
ATOM 603 C C . ASN A 1 72 ? -2.467 5.169 13.106 1.00 90.06 72 ASN A C 1
ATOM 605 O O . ASN A 1 72 ? -2.726 6.352 13.330 1.00 90.06 72 ASN A O 1
ATOM 609 N N . LEU A 1 73 ? -2.898 4.540 12.007 1.00 91.12 73 LEU A N 1
ATOM 610 C CA . LEU A 1 73 ? -3.755 5.201 11.028 1.00 91.12 73 LEU A CA 1
ATOM 611 C C . LEU A 1 73 ? -5.053 5.683 11.705 1.00 91.12 73 LEU A C 1
ATOM 613 O O . LEU A 1 73 ? -5.704 4.902 12.415 1.00 91.12 73 LEU A O 1
ATOM 617 N N . PRO A 1 74 ? -5.435 6.959 11.530 1.00 90.56 74 PRO A N 1
ATOM 618 C CA . PRO A 1 74 ? -6.748 7.432 11.940 1.00 90.56 74 PRO A CA 1
ATOM 619 C C . PRO A 1 74 ? -7.878 6.655 11.240 1.00 90.56 74 PRO A C 1
ATOM 621 O O . PRO A 1 74 ? -7.664 6.029 10.202 1.00 90.56 74 PRO A O 1
ATOM 624 N N . PRO A 1 75 ? -9.108 6.684 11.774 1.00 90.38 75 PRO A N 1
ATOM 625 C CA . PRO A 1 75 ? -10.269 6.204 11.036 1.00 90.38 75 PRO A CA 1
ATOM 626 C C . PRO A 1 75 ? -10.443 7.001 9.739 1.00 90.38 75 PRO A C 1
ATOM 628 O O . PRO A 1 75 ? -10.485 8.230 9.770 1.00 90.38 75 PRO A O 1
ATOM 631 N N . GLY A 1 76 ? -10.581 6.306 8.615 1.00 90.94 76 GLY A N 1
ATOM 632 C CA . GLY A 1 76 ? -10.744 6.941 7.315 1.00 90.94 76 GLY A CA 1
ATOM 633 C C . GLY A 1 76 ? -10.777 5.936 6.174 1.00 90.94 76 GLY A C 1
ATOM 634 O O . GLY A 1 76 ? -10.593 4.732 6.376 1.00 90.94 76 GLY A O 1
ATOM 635 N N . GLU A 1 77 ? -11.023 6.451 4.975 1.00 91.44 77 GLU A N 1
ATOM 636 C CA . GLU A 1 77 ? -10.830 5.711 3.735 1.00 91.44 77 GLU A CA 1
ATOM 637 C C . GLU A 1 77 ? -9.469 6.074 3.151 1.00 91.44 77 GLU A C 1
ATOM 639 O O . GLU A 1 77 ? -9.094 7.246 3.106 1.00 91.44 77 GLU A O 1
ATOM 644 N N . TYR A 1 78 ? -8.739 5.052 2.719 1.00 92.19 78 TYR A N 1
ATOM 645 C CA . TYR A 1 78 ? -7.403 5.184 2.165 1.00 92.19 78 TYR A CA 1
ATOM 646 C C . TYR A 1 78 ? -7.310 4.389 0.871 1.00 92.19 78 TYR A C 1
ATOM 648 O O . TYR A 1 78 ? -7.923 3.326 0.742 1.00 92.19 78 TYR A O 1
ATOM 656 N N . GLU A 1 79 ? -6.501 4.885 -0.055 1.00 92.31 79 GLU A N 1
ATOM 657 C CA . GLU A 1 79 ? -6.194 4.205 -1.307 1.00 92.31 79 GLU A CA 1
ATOM 658 C C . GLU A 1 79 ? -4.682 4.037 -1.407 1.00 92.31 79 GLU A C 1
ATOM 660 O O . GLU A 1 79 ? -3.927 5.011 -1.371 1.00 92.31 79 GLU A O 1
ATOM 665 N N . PHE A 1 80 ? -4.241 2.784 -1.474 1.00 91.12 80 PHE A N 1
ATOM 666 C CA . PHE A 1 80 ? -2.836 2.454 -1.638 1.00 91.12 80 PHE A CA 1
ATOM 667 C C . PHE A 1 80 ? -2.555 2.243 -3.120 1.00 91.12 80 PHE A C 1
ATOM 669 O O . PHE A 1 80 ? -3.092 1.316 -3.717 1.00 91.12 80 PHE A O 1
ATOM 676 N N . LEU A 1 81 ? -1.697 3.079 -3.699 1.00 89.00 81 LEU A N 1
ATOM 677 C CA . LEU A 1 81 ? -1.266 2.934 -5.083 1.00 89.00 81 LEU A CA 1
ATOM 678 C C . LEU A 1 81 ? 0.200 2.525 -5.112 1.00 89.00 81 LEU A C 1
ATOM 680 O O . LEU A 1 81 ? 1.033 3.059 -4.378 1.00 89.00 81 LEU A O 1
ATOM 684 N N . VAL A 1 82 ? 0.525 1.604 -6.013 1.00 86.69 82 VAL A N 1
ATOM 685 C CA . VAL A 1 82 ? 1.896 1.177 -6.285 1.00 86.69 82 VAL A CA 1
ATOM 686 C C . VAL A 1 82 ? 2.177 1.274 -7.776 1.00 86.69 82 VAL A C 1
ATOM 688 O O . VAL A 1 82 ? 1.337 0.951 -8.616 1.00 86.69 82 VAL A O 1
ATOM 691 N N . ARG A 1 83 ? 3.390 1.706 -8.112 1.00 81.94 83 ARG A N 1
ATOM 692 C CA . ARG A 1 83 ? 3.917 1.695 -9.474 1.00 81.94 83 ARG A CA 1
ATOM 693 C C . ARG A 1 83 ? 5.311 1.085 -9.491 1.00 81.94 83 ARG A C 1
ATOM 695 O O . ARG A 1 83 ? 6.109 1.281 -8.572 1.00 81.94 83 ARG A O 1
ATOM 702 N N . GLY A 1 84 ? 5.592 0.345 -10.553 1.00 77.25 84 GLY A N 1
ATOM 703 C CA . GLY A 1 84 ? 6.918 -0.179 -10.856 1.00 77.25 84 GLY A CA 1
ATOM 704 C C . GLY A 1 84 ? 7.465 0.454 -12.126 1.00 77.25 84 GLY A C 1
ATOM 705 O O . GLY A 1 84 ? 6.685 0.750 -13.035 1.00 77.25 84 GLY A O 1
ATOM 706 N N . SER A 1 85 ? 8.783 0.627 -12.205 1.00 68.69 85 SER A N 1
ATOM 707 C CA . SER A 1 85 ? 9.463 0.830 -13.488 1.00 68.69 85 SER A CA 1
ATOM 708 C C . SER A 1 85 ? 10.259 -0.425 -13.843 1.00 68.69 85 SER A C 1
ATOM 710 O O . SER A 1 85 ? 11.009 -0.937 -13.005 1.00 68.69 85 SER A O 1
ATOM 712 N N . ASN A 1 86 ? 10.133 -0.894 -15.088 1.00 59.91 86 ASN A N 1
ATOM 713 C CA . ASN A 1 86 ? 11.168 -1.732 -15.690 1.00 59.91 86 ASN A CA 1
ATOM 714 C C . ASN A 1 86 ? 12.376 -0.839 -16.050 1.00 59.91 86 ASN A C 1
ATOM 716 O O . ASN A 1 86 ? 12.397 0.354 -15.741 1.00 59.91 86 ASN A O 1
ATOM 720 N N . ASN A 1 87 ? 13.423 -1.433 -16.613 1.00 52.31 87 ASN A N 1
ATOM 721 C CA . ASN A 1 87 ? 14.792 -0.910 -16.687 1.00 52.31 87 ASN A CA 1
ATOM 722 C C . ASN A 1 87 ? 14.995 0.428 -17.454 1.00 52.31 87 ASN A C 1
ATOM 724 O O . ASN A 1 87 ? 16.131 0.855 -17.616 1.00 52.31 87 ASN A O 1
ATOM 728 N N . ASP A 1 88 ? 13.927 1.108 -17.882 1.00 47.78 88 ASP A N 1
ATOM 729 C CA . ASP A 1 88 ? 13.955 2.206 -18.859 1.00 47.78 88 ASP A CA 1
ATOM 730 C C . ASP A 1 88 ? 13.461 3.569 -18.321 1.00 47.78 88 ASP A C 1
ATOM 732 O O . ASP A 1 88 ? 13.139 4.472 -19.083 1.00 47.78 88 ASP A O 1
ATOM 736 N N . HIS A 1 89 ? 13.402 3.758 -16.997 1.00 49.91 89 HIS A N 1
ATOM 737 C CA . HIS A 1 89 ? 12.952 5.006 -16.335 1.00 49.91 89 HIS A CA 1
ATOM 738 C C . HIS A 1 89 ? 11.497 5.438 -16.606 1.00 49.91 89 HIS A C 1
ATOM 740 O O . HIS A 1 89 ? 11.046 6.430 -16.029 1.00 49.91 89 HIS A O 1
ATOM 746 N N . TYR A 1 90 ? 10.727 4.674 -17.380 1.00 50.09 90 TYR A N 1
ATOM 747 C CA . TYR A 1 90 ? 9.291 4.884 -17.530 1.00 50.09 90 TYR A CA 1
ATOM 748 C C . TYR A 1 90 ? 8.537 4.210 -16.381 1.00 50.09 90 TYR A C 1
ATOM 750 O O . TYR A 1 90 ? 8.613 2.999 -16.164 1.00 50.09 90 TYR A O 1
ATOM 758 N N . TRP A 1 91 ? 7.810 5.014 -15.610 1.00 57.22 91 TRP A N 1
ATOM 759 C CA . TRP A 1 91 ? 6.820 4.505 -14.671 1.00 57.22 91 TRP A CA 1
ATOM 760 C C . TRP A 1 91 ? 5.654 3.938 -15.474 1.00 57.22 91 TRP A C 1
ATOM 762 O O . TRP A 1 91 ? 5.130 4.633 -16.341 1.00 57.22 91 TRP A O 1
ATOM 772 N N . ASN A 1 92 ? 5.216 2.713 -15.177 1.00 55.06 92 ASN A N 1
ATOM 773 C CA . ASN A 1 92 ? 3.954 2.233 -15.733 1.00 55.06 92 ASN A CA 1
ATOM 774 C C . ASN A 1 92 ? 2.838 3.214 -15.332 1.00 55.06 92 ASN A C 1
ATOM 776 O O . ASN A 1 92 ? 2.528 3.352 -14.150 1.00 55.06 92 ASN A O 1
ATOM 780 N N . GLU A 1 93 ? 2.244 3.897 -16.314 1.00 50.53 93 GLU A N 1
ATOM 781 C CA . GLU A 1 93 ? 1.172 4.887 -16.107 1.00 50.53 93 GLU A CA 1
ATOM 782 C C . GLU A 1 93 ? -0.132 4.245 -15.606 1.00 50.53 93 GLU A C 1
ATOM 784 O O . GLU A 1 93 ? -1.035 4.925 -15.121 1.00 50.53 93 GLU A O 1
ATOM 789 N N . LYS A 1 94 ? -0.219 2.912 -15.662 1.00 47.47 94 LYS A N 1
ATOM 790 C CA . LYS A 1 94 ? -1.296 2.135 -15.057 1.00 47.47 94 LYS A CA 1
ATOM 791 C C . LYS A 1 94 ? -0.934 1.807 -13.609 1.00 47.47 94 LYS A C 1
ATOM 793 O O . LYS A 1 94 ? -0.353 0.759 -13.326 1.00 47.47 94 LYS A O 1
ATOM 798 N N . ALA A 1 95 ? -1.267 2.717 -12.697 1.00 45.53 95 ALA A N 1
ATOM 799 C CA . ALA A 1 95 ? -1.341 2.378 -11.281 1.00 45.53 95 ALA A CA 1
ATOM 800 C C . ALA A 1 95 ? -2.351 1.231 -11.123 1.00 45.53 95 ALA A C 1
ATOM 802 O O . ALA A 1 95 ? -3.466 1.302 -11.644 1.00 45.53 95 ALA A O 1
ATOM 803 N N . ILE A 1 96 ? -1.930 0.147 -10.477 1.00 52.94 96 ILE A N 1
ATOM 804 C CA . ILE A 1 96 ? -2.819 -0.968 -10.157 1.00 52.94 96 ILE A CA 1
ATOM 805 C C . ILE A 1 96 ? -3.446 -0.605 -8.808 1.00 52.94 96 ILE A C 1
ATOM 807 O O . ILE A 1 96 ? -2.712 -0.466 -7.828 1.00 52.94 96 ILE A O 1
ATOM 811 N N . SER A 1 97 ? -4.757 -0.357 -8.807 1.00 43.41 97 SER A N 1
ATOM 812 C CA . SER A 1 97 ? -5.589 -0.158 -7.611 1.00 43.41 97 SER A CA 1
ATOM 813 C C . SER A 1 97 ? -5.971 -1.492 -6.988 1.00 43.41 97 SER A C 1
ATOM 815 O O . SER A 1 97 ? -6.365 -2.373 -7.791 1.00 43.41 97 SER A O 1
#

Foldseek 3Di:
DDQVVVCVQQVPPDGPVPDPDTDHDLVGQKDKDADDDPDPPDRLQKWKWKDKPVPDPDIDTDGHGRMDIDPNDDDDDIDIWMWIDDNPPDTPPDTDD

Secondary structure (DSSP, 8-state):
--HHHHHHHTT-SS-GGG-S-----TT---EEEE------S-TTT-EEEEEEETT-SS-EEESS--EEEE-SPPSS--EEEEEEE-TTS-B-S--B-

InterPro domains:
  IPR011123 Two component regulator three Y [PF07495] (39-95)
  IPR013783 Immunoglobulin-like fold [G3DSA:2.60.40.10] (1-97)

Organism: Phocaeicola vulgatus (NCBI:txid821)

Sequence (97 aa):
NNEREVRRLLQLDKPFYTVDKIRLPYKNNSLTIRFATLSYEDPLRNRYAYILNGVDKEWINNSSNNTASYTNLPPGEYEFLVRGSNNDHYWNEKAIS

Radius of gyration: 14.8 Å; chains: 1; bounding box: 34×32×36 Å

pLDDT: mean 77.33, std 14.03, range [43.41, 94.81]